Protein AF-A0AA41MBT9-F1 (afdb_monomer_lite)

pLDDT: mean 80.66, std 14.4, range [46.56, 96.38]

Structure (mmCIF, N/CA/C/O backbone):
data_AF-A0AA41MBT9-F1
#
_entry.id   AF-A0AA41MBT9-F1
#
loop_
_atom_site.group_PDB
_atom_site.id
_atom_site.type_symbol
_atom_site.label_atom_id
_atom_site.label_alt_id
_atom_site.label_comp_id
_atom_site.label_asym_id
_atom_site.label_entity_id
_atom_site.label_seq_id
_atom_site.pdbx_PDB_ins_code
_atom_site.Cartn_x
_atom_site.Cartn_y
_atom_site.Cartn_z
_atom_site.occupancy
_atom_site.B_iso_or_equiv
_atom_site.auth_seq_id
_atom_site.auth_comp_id
_atom_site.auth_asym_id
_atom_site.auth_atom_id
_atom_site.pdbx_PDB_model_num
ATOM 1 N N . MET A 1 1 ? 17.322 -4.156 -37.809 1.00 65.44 1 MET A N 1
ATOM 2 C CA . MET A 1 1 ? 17.855 -2.997 -37.051 1.00 65.44 1 MET A CA 1
ATOM 3 C C . MET A 1 1 ? 16.815 -2.404 -36.096 1.00 65.44 1 MET A C 1
ATOM 5 O O . MET A 1 1 ? 17.057 -2.400 -34.897 1.00 65.44 1 MET A O 1
ATOM 9 N N . ILE A 1 2 ? 15.634 -1.997 -36.583 1.00 79.12 2 ILE A N 1
ATOM 10 C CA . ILE A 1 2 ? 14.548 -1.412 -35.764 1.00 79.12 2 ILE A CA 1
ATOM 11 C C . ILE A 1 2 ? 14.106 -2.333 -34.609 1.00 79.12 2 ILE A C 1
ATOM 13 O O . ILE A 1 2 ? 13.967 -1.881 -33.476 1.00 79.12 2 ILE A O 1
ATOM 17 N N . THR A 1 3 ? 13.953 -3.636 -34.855 1.00 88.25 3 THR A N 1
ATOM 18 C CA . THR A 1 3 ? 13.542 -4.621 -33.836 1.00 88.25 3 THR A CA 1
ATOM 19 C C . THR A 1 3 ? 14.539 -4.754 -32.682 1.00 88.25 3 THR A C 1
ATOM 21 O O . THR A 1 3 ? 14.126 -4.848 -31.528 1.00 88.25 3 THR A O 1
ATOM 24 N N . LEU A 1 4 ? 15.843 -4.692 -32.971 1.00 89.81 4 LEU A N 1
ATOM 25 C CA . LEU A 1 4 ? 16.913 -4.762 -31.969 1.00 89.81 4 LEU A CA 1
ATOM 26 C C . LEU A 1 4 ? 16.941 -3.507 -31.089 1.00 89.81 4 LEU A C 1
ATOM 28 O O . LEU A 1 4 ? 17.007 -3.615 -29.867 1.00 89.81 4 LEU A O 1
ATOM 32 N N . ILE A 1 5 ? 16.813 -2.325 -31.701 1.00 90.06 5 ILE A N 1
ATOM 33 C CA . ILE A 1 5 ? 16.754 -1.046 -30.977 1.00 90.06 5 ILE A CA 1
ATOM 34 C C . ILE A 1 5 ? 15.523 -1.013 -30.068 1.00 90.06 5 ILE A C 1
ATOM 36 O O . ILE A 1 5 ? 15.627 -0.702 -28.883 1.00 90.06 5 ILE A O 1
ATOM 40 N N . GLN A 1 6 ? 14.354 -1.398 -30.585 1.00 91.56 6 GLN A N 1
ATOM 41 C CA . GLN A 1 6 ? 13.136 -1.443 -29.782 1.00 91.56 6 GLN A CA 1
ATOM 42 C C . GLN A 1 6 ? 13.234 -2.451 -28.628 1.00 91.56 6 GLN A C 1
ATOM 44 O O . GLN A 1 6 ? 12.792 -2.149 -27.520 1.00 91.56 6 GLN A O 1
ATOM 49 N N . ALA A 1 7 ? 13.808 -3.636 -28.858 1.00 92.75 7 ALA A N 1
ATOM 50 C CA . ALA A 1 7 ? 14.021 -4.628 -27.805 1.00 92.75 7 ALA A CA 1
ATOM 51 C C . ALA A 1 7 ? 14.955 -4.093 -26.709 1.00 92.75 7 ALA A C 1
ATOM 53 O O . ALA A 1 7 ? 14.651 -4.226 -25.521 1.00 92.75 7 ALA A O 1
ATOM 54 N N . TYR A 1 8 ? 16.041 -3.420 -27.099 1.00 95.00 8 TYR A N 1
ATOM 55 C CA . TYR A 1 8 ? 16.961 -2.778 -26.166 1.00 95.00 8 TYR A CA 1
ATOM 56 C C . TYR A 1 8 ? 16.263 -1.714 -25.309 1.00 95.00 8 TYR A C 1
ATOM 58 O O . TYR A 1 8 ? 16.357 -1.757 -24.079 1.00 95.00 8 TYR A O 1
ATOM 66 N N . VAL A 1 9 ? 15.507 -0.806 -25.938 1.00 95.88 9 VAL A N 1
ATOM 67 C CA . VAL A 1 9 ? 14.773 0.265 -25.245 1.00 95.88 9 VAL A CA 1
ATOM 68 C C . VAL A 1 9 ? 13.710 -0.306 -24.303 1.00 95.88 9 VAL A C 1
ATOM 70 O O . VAL A 1 9 ? 13.661 0.093 -23.139 1.00 95.88 9 VAL A O 1
ATOM 73 N N . ARG A 1 10 ? 12.901 -1.282 -24.746 1.00 94.94 10 ARG A N 1
ATOM 74 C CA . ARG A 1 10 ? 11.907 -1.952 -23.881 1.00 94.94 10 ARG A CA 1
ATOM 75 C C . ARG A 1 10 ? 12.576 -2.613 -22.677 1.00 94.94 10 ARG A C 1
ATOM 77 O O . ARG A 1 10 ? 12.135 -2.420 -21.547 1.00 94.94 10 ARG A O 1
ATOM 84 N N . GLY A 1 11 ? 13.681 -3.326 -22.897 1.00 95.69 11 GLY A N 1
ATOM 85 C CA . GLY A 1 11 ? 14.451 -3.936 -21.814 1.00 95.69 11 GLY A CA 1
ATOM 86 C C . GLY A 1 11 ? 15.021 -2.904 -20.836 1.00 95.69 11 GLY A C 1
ATOM 87 O O . GLY A 1 11 ? 15.010 -3.127 -19.626 1.00 95.69 11 GLY A O 1
ATOM 88 N N . TRP A 1 12 ? 15.497 -1.760 -21.335 1.00 96.38 12 TRP A N 1
ATOM 89 C CA . TRP A 1 12 ? 15.989 -0.668 -20.495 1.00 96.38 12 TRP A CA 1
ATOM 90 C C . TRP A 1 12 ? 14.880 -0.068 -19.622 1.00 96.38 12 TRP A C 1
ATOM 92 O O . TRP A 1 12 ? 15.091 0.129 -18.423 1.00 96.38 12 TRP A O 1
ATOM 102 N N . LEU A 1 13 ? 13.687 0.151 -20.184 1.00 94.81 13 LEU A N 1
ATOM 103 C CA . LEU A 1 13 ? 12.525 0.650 -19.443 1.00 94.81 13 LEU A CA 1
ATOM 104 C C . LEU A 1 13 ? 12.102 -0.311 -18.324 1.00 94.81 13 LEU A C 1
ATOM 106 O O . LEU A 1 13 ? 11.904 0.134 -17.191 1.00 94.81 13 LEU A O 1
ATOM 110 N N . GLU A 1 14 ? 12.032 -1.616 -18.603 1.00 92.94 14 GLU A N 1
ATOM 111 C CA . GLU A 1 14 ? 11.674 -2.625 -17.597 1.00 92.94 14 GLU A CA 1
ATOM 112 C C . GLU A 1 14 ? 12.724 -2.737 -16.486 1.00 92.94 14 GLU A C 1
ATOM 114 O O . GLU A 1 14 ? 12.374 -2.757 -15.305 1.00 92.94 14 GLU A O 1
ATOM 119 N N . ARG A 1 15 ? 14.022 -2.700 -16.818 1.00 94.69 15 ARG A N 1
ATOM 120 C CA . ARG A 1 15 ? 15.087 -2.649 -15.800 1.00 94.69 15 ARG A CA 1
ATOM 121 C C . ARG A 1 15 ? 14.970 -1.401 -14.929 1.00 94.69 15 ARG A C 1
ATOM 123 O O . ARG A 1 15 ? 15.064 -1.497 -13.709 1.00 94.69 15 ARG A O 1
ATOM 130 N N . ARG A 1 16 ? 14.715 -0.234 -15.529 1.00 95.12 16 ARG A N 1
ATOM 131 C CA . ARG A 1 16 ? 14.549 1.027 -14.790 1.00 95.12 16 ARG A CA 1
ATOM 132 C C . ARG A 1 16 ? 13.308 1.001 -13.897 1.00 95.12 16 ARG A C 1
ATOM 134 O O . ARG A 1 16 ? 13.350 1.532 -12.790 1.00 95.12 16 ARG A O 1
ATOM 141 N N . ARG A 1 17 ? 12.218 0.368 -14.339 1.00 92.88 17 ARG A N 1
ATOM 142 C CA . ARG A 1 17 ? 11.018 0.135 -13.524 1.00 92.88 17 ARG A CA 1
ATOM 143 C C . ARG A 1 17 ? 11.303 -0.796 -12.349 1.00 92.88 17 ARG A C 1
ATOM 145 O O . ARG A 1 17 ? 10.948 -0.456 -11.224 1.00 92.88 17 ARG A O 1
ATOM 152 N N . LEU A 1 18 ? 11.986 -1.917 -12.585 1.00 92.75 18 LEU A N 1
ATOM 153 C CA . LEU A 1 18 ? 12.370 -2.851 -11.527 1.00 92.75 18 LEU A CA 1
ATOM 154 C C . LEU A 1 18 ? 13.252 -2.173 -10.472 1.00 92.75 18 LEU A C 1
ATOM 156 O O . LEU A 1 18 ? 12.993 -2.326 -9.283 1.00 92.75 18 LEU A O 1
ATOM 160 N N . GLN A 1 19 ? 14.232 -1.369 -10.892 1.00 94.69 19 GLN A N 1
ATOM 161 C CA . GLN A 1 19 ? 15.071 -0.605 -9.966 1.00 94.69 19 GLN A CA 1
ATOM 162 C C . GLN A 1 19 ? 14.241 0.351 -9.099 1.00 94.69 19 GLN A C 1
ATOM 164 O O . GLN A 1 19 ? 14.382 0.337 -7.879 1.00 94.69 19 GLN A O 1
ATOM 169 N N . ARG A 1 20 ? 13.296 1.102 -9.688 1.00 94.81 20 ARG A N 1
ATOM 170 C CA . ARG A 1 20 ? 12.379 1.956 -8.908 1.00 94.81 20 ARG A CA 1
ATOM 171 C C . ARG A 1 20 ? 11.570 1.162 -7.882 1.00 94.81 20 ARG A C 1
ATOM 173 O O . ARG A 1 20 ? 11.456 1.598 -6.739 1.00 94.81 20 ARG A O 1
ATOM 180 N N . LEU A 1 21 ? 11.034 0.002 -8.267 1.00 94.81 21 LEU A N 1
ATOM 181 C CA . LEU A 1 21 ? 10.293 -0.875 -7.354 1.00 94.81 21 LEU A CA 1
ATOM 182 C C . LEU A 1 21 ? 11.168 -1.371 -6.206 1.00 94.81 21 LEU A C 1
ATOM 184 O O . LEU A 1 21 ? 10.720 -1.367 -5.064 1.00 94.81 21 LEU A O 1
ATOM 188 N N . MET A 1 22 ? 12.406 -1.779 -6.494 1.00 95.69 22 MET A N 1
ATOM 189 C CA . MET A 1 22 ? 13.355 -2.217 -5.473 1.00 95.69 22 MET A CA 1
ATOM 190 C C . MET A 1 22 ? 13.658 -1.090 -4.486 1.00 95.69 22 MET A C 1
ATOM 192 O O . MET A 1 22 ? 13.576 -1.317 -3.282 1.00 95.69 22 MET A O 1
ATOM 196 N N . THR A 1 23 ? 13.917 0.128 -4.970 1.00 95.44 23 THR A N 1
ATOM 197 C CA . THR A 1 23 ? 14.128 1.300 -4.110 1.00 95.44 23 THR A CA 1
ATOM 198 C C . THR A 1 23 ? 12.898 1.596 -3.250 1.00 95.44 23 THR A C 1
ATOM 200 O O . THR A 1 23 ? 13.026 1.741 -2.037 1.00 95.44 23 THR A O 1
ATOM 203 N N . LYS A 1 24 ? 11.693 1.623 -3.840 1.00 95.31 24 LYS A N 1
ATOM 204 C CA . LYS A 1 24 ? 10.444 1.876 -3.100 1.00 95.31 24 LYS A CA 1
ATOM 205 C C . LYS A 1 24 ? 10.134 0.788 -2.069 1.00 95.31 24 LYS A C 1
ATOM 207 O O . LYS A 1 24 ? 9.661 1.090 -0.975 1.00 95.31 24 LYS A O 1
ATOM 212 N N . ALA A 1 25 ? 10.441 -0.469 -2.380 1.00 94.81 25 ALA A N 1
ATOM 213 C CA . ALA A 1 25 ? 10.216 -1.591 -1.476 1.00 94.81 25 ALA A CA 1
ATOM 214 C C . ALA A 1 25 ? 10.992 -1.447 -0.156 1.00 94.81 25 ALA A C 1
ATOM 216 O O . ALA A 1 25 ? 10.480 -1.842 0.893 1.00 94.81 25 ALA A O 1
ATOM 217 N N . LEU A 1 26 ? 12.171 -0.816 -0.172 1.00 92.94 26 LEU A N 1
ATOM 218 C CA . LEU A 1 26 ? 12.964 -0.581 1.040 1.00 92.94 26 LEU A CA 1
ATOM 219 C C . LEU A 1 26 ? 12.255 0.336 2.055 1.00 92.94 26 LEU A C 1
ATOM 221 O O . LEU A 1 26 ? 12.516 0.245 3.254 1.00 92.94 26 LEU A O 1
ATOM 225 N N . TYR A 1 27 ? 11.279 1.148 1.626 1.00 90.31 27 TYR A N 1
ATOM 226 C CA . TYR A 1 27 ? 10.418 1.910 2.539 1.00 90.31 27 TYR A CA 1
ATOM 227 C C . TYR A 1 27 ? 9.349 1.058 3.237 1.00 90.31 27 TYR A C 1
ATOM 229 O O . TYR A 1 27 ? 8.613 1.578 4.080 1.00 90.31 27 TYR A O 1
ATOM 237 N N . HIS A 1 28 ? 9.199 -0.221 2.897 1.00 89.88 28 HIS A N 1
ATOM 238 C CA . HIS A 1 28 ? 8.124 -1.072 3.413 1.00 89.88 28 HIS A CA 1
ATOM 239 C C . HIS A 1 28 ? 8.613 -2.392 4.005 1.00 89.88 28 HIS A C 1
ATOM 241 O O . HIS A 1 28 ? 7.933 -2.939 4.871 1.00 89.88 28 HIS A O 1
ATOM 247 N N . GLY A 1 29 ? 9.774 -2.886 3.581 1.00 89.81 29 GLY A N 1
ATOM 248 C CA . GLY A 1 29 ? 10.362 -4.128 4.065 1.00 89.81 29 GLY A CA 1
ATOM 249 C C . GLY A 1 29 ? 11.843 -4.246 3.696 1.00 89.81 29 GLY A C 1
ATOM 250 O O . GLY A 1 29 ? 12.388 -3.360 3.043 1.00 89.81 29 GLY A O 1
ATOM 251 N N . PRO A 1 30 ? 12.511 -5.336 4.102 1.00 92.06 30 PRO A N 1
ATOM 252 C CA . PRO A 1 30 ? 13.950 -5.506 3.896 1.00 92.06 30 PRO A CA 1
ATOM 253 C C . PRO A 1 30 ? 14.336 -5.742 2.427 1.00 92.06 30 PRO A C 1
ATOM 255 O O . PRO A 1 30 ? 15.482 -5.518 2.054 1.00 92.06 30 PRO A O 1
ATOM 258 N N . ASN A 1 31 ? 13.409 -6.223 1.591 1.00 94.00 31 ASN A N 1
ATOM 259 C CA . ASN A 1 31 ? 13.629 -6.464 0.165 1.00 94.00 31 ASN A CA 1
ATOM 260 C C . ASN A 1 31 ? 12.294 -6.540 -0.606 1.00 94.00 31 ASN A C 1
ATOM 262 O O . ASN A 1 31 ? 11.216 -6.639 -0.014 1.00 94.00 31 ASN A O 1
ATOM 266 N N . LEU A 1 32 ? 12.368 -6.536 -1.944 1.00 93.88 32 LEU A N 1
ATOM 267 C CA . LEU A 1 32 ? 11.196 -6.575 -2.830 1.00 93.88 32 LEU A CA 1
ATOM 268 C C . LEU A 1 32 ? 10.337 -7.839 -2.647 1.00 93.88 32 LEU A C 1
ATOM 270 O O . LEU A 1 32 ? 9.113 -7.756 -2.732 1.00 93.88 32 LEU A O 1
ATOM 274 N N . LYS A 1 33 ? 10.949 -8.997 -2.369 1.00 95.44 33 LYS A N 1
ATOM 275 C CA . LYS A 1 33 ? 10.228 -10.267 -2.177 1.00 95.44 33 LYS A CA 1
ATOM 276 C C . LYS A 1 33 ? 9.282 -10.189 -0.978 1.00 95.44 33 LYS A C 1
ATOM 278 O O . LYS A 1 33 ? 8.115 -10.557 -1.105 1.00 95.44 33 LYS A O 1
ATOM 283 N N . GLU A 1 34 ? 9.753 -9.652 0.145 1.00 95.12 34 GLU A N 1
ATOM 284 C CA . GLU A 1 34 ? 8.922 -9.470 1.338 1.00 95.12 34 GLU A CA 1
ATOM 285 C C . GLU A 1 34 ? 7.765 -8.502 1.082 1.00 95.12 34 GLU A C 1
ATOM 287 O O . GLU A 1 34 ? 6.623 -8.778 1.449 1.00 95.12 34 GLU A O 1
ATOM 292 N N . VAL A 1 35 ? 8.014 -7.406 0.365 1.00 95.00 35 VAL A N 1
ATOM 293 C CA . VAL A 1 35 ? 6.961 -6.439 0.021 1.00 95.00 35 VAL A CA 1
ATOM 294 C C . VAL A 1 35 ? 5.924 -7.039 -0.937 1.00 95.00 35 VAL A C 1
ATOM 296 O O . VAL A 1 35 ? 4.722 -6.842 -0.747 1.00 95.00 35 VAL A O 1
ATOM 299 N N . ILE A 1 36 ? 6.353 -7.848 -1.911 1.00 94.88 36 ILE A N 1
ATOM 300 C CA . ILE A 1 36 ? 5.445 -8.616 -2.775 1.00 94.88 36 ILE A CA 1
ATOM 301 C C . ILE A 1 36 ? 4.581 -9.573 -1.945 1.00 94.88 36 ILE A C 1
ATOM 303 O O . ILE A 1 36 ? 3.380 -9.683 -2.197 1.00 94.88 36 ILE A O 1
ATOM 307 N N . ASN A 1 37 ? 5.147 -10.249 -0.942 1.00 94.12 37 ASN A N 1
ATOM 308 C CA . ASN A 1 37 ? 4.386 -11.136 -0.059 1.00 94.12 37 ASN A CA 1
ATOM 309 C C . ASN A 1 37 ? 3.351 -10.366 0.779 1.00 94.12 37 ASN A C 1
ATOM 311 O O . ASN A 1 37 ? 2.211 -10.821 0.908 1.00 94.12 37 ASN A O 1
ATOM 315 N N . MET A 1 38 ? 3.690 -9.170 1.273 1.00 92.38 38 MET A N 1
ATOM 316 C CA . MET A 1 38 ? 2.728 -8.287 1.948 1.00 92.38 38 MET A CA 1
ATOM 317 C C . MET A 1 38 ? 1.557 -7.925 1.025 1.00 92.38 38 MET A C 1
ATOM 319 O O . MET A 1 38 ? 0.393 -8.063 1.414 1.00 92.38 38 MET A O 1
ATOM 323 N N . TYR A 1 39 ? 1.856 -7.506 -0.207 1.00 93.25 39 TYR A N 1
ATOM 324 C CA . TYR A 1 39 ? 0.850 -7.162 -1.212 1.00 93.25 39 TYR A CA 1
ATOM 325 C C . TYR A 1 39 ? -0.025 -8.366 -1.587 1.00 93.25 39 TYR A C 1
ATOM 327 O O . TYR A 1 39 ? -1.255 -8.260 -1.632 1.00 93.25 39 TYR A O 1
ATOM 335 N N . ARG A 1 40 ? 0.581 -9.551 -1.746 1.00 91.12 40 ARG A N 1
ATOM 336 C CA . ARG A 1 40 ? -0.146 -10.811 -1.955 1.00 91.12 40 ARG A CA 1
ATOM 337 C C . ARG A 1 40 ? -1.140 -11.088 -0.836 1.00 91.12 40 ARG A C 1
ATOM 339 O O . ARG A 1 40 ? -2.286 -11.419 -1.125 1.00 91.12 40 ARG A O 1
ATOM 346 N N . GLY A 1 41 ? -0.738 -10.884 0.417 1.00 90.25 41 GLY A N 1
ATOM 347 C CA . GLY A 1 41 ? -1.623 -11.028 1.570 1.00 90.25 41 GLY A CA 1
ATOM 348 C C . GLY A 1 41 ? -2.816 -10.066 1.541 1.00 90.25 41 GLY A C 1
ATOM 349 O O . GLY A 1 41 ? -3.925 -10.456 1.905 1.00 90.25 41 GLY A O 1
ATOM 350 N N . VAL A 1 42 ? -2.625 -8.823 1.081 1.00 87.19 42 VAL A N 1
ATOM 351 C CA . VAL A 1 42 ? -3.726 -7.856 0.909 1.00 87.19 42 VAL A CA 1
ATOM 352 C C . VAL A 1 42 ? -4.716 -8.347 -0.143 1.00 87.19 42 VAL A C 1
ATOM 354 O O . VAL A 1 42 ? -5.907 -8.452 0.151 1.00 87.19 42 VAL A O 1
ATOM 357 N N . ILE A 1 43 ? -4.230 -8.705 -1.334 1.00 88.00 43 ILE A N 1
ATOM 358 C CA . ILE A 1 43 ? -5.083 -9.208 -2.418 1.00 88.00 43 ILE A CA 1
ATOM 359 C C . ILE A 1 43 ? -5.811 -10.483 -1.995 1.00 88.00 43 ILE A C 1
ATOM 361 O O . ILE A 1 43 ? -7.003 -10.611 -2.257 1.00 88.00 43 ILE A O 1
ATOM 365 N N . TYR A 1 44 ? -5.131 -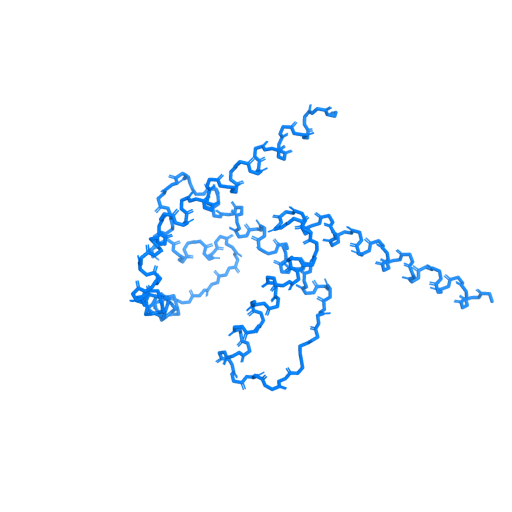11.406 -1.313 1.00 87.00 44 TYR A N 1
ATOM 366 C CA . TYR A 1 44 ? -5.751 -12.627 -0.807 1.00 87.00 44 TYR A CA 1
ATOM 367 C C . TYR A 1 44 ? -6.952 -12.313 0.094 1.00 87.00 44 TYR A C 1
ATOM 369 O O . TYR A 1 44 ? -8.040 -12.839 -0.130 1.00 87.00 44 TYR A O 1
ATOM 377 N N . ARG A 1 45 ? -6.794 -11.395 1.060 1.00 84.31 45 ARG A N 1
ATOM 378 C CA . ARG A 1 45 ? -7.893 -10.979 1.947 1.00 84.31 45 ARG A CA 1
ATOM 379 C C . ARG A 1 45 ? -9.049 -10.335 1.183 1.00 84.31 45 ARG A C 1
ATOM 381 O O . ARG A 1 45 ? -10.201 -10.602 1.512 1.00 84.31 45 ARG A O 1
ATOM 388 N N . ILE A 1 46 ? -8.756 -9.503 0.182 1.00 83.50 46 ILE A N 1
ATOM 389 C CA . ILE A 1 46 ? -9.782 -8.873 -0.665 1.00 83.50 46 ILE A CA 1
ATOM 390 C C . ILE A 1 46 ? -10.541 -9.943 -1.451 1.00 83.50 46 ILE A C 1
ATOM 392 O O . ILE A 1 46 ? -11.763 -10.008 -1.378 1.00 83.50 46 ILE A O 1
ATOM 396 N N . ARG A 1 47 ? -9.823 -10.835 -2.138 1.00 85.44 47 ARG A N 1
ATOM 397 C CA . ARG A 1 47 ? -10.417 -11.920 -2.927 1.00 85.44 47 ARG A CA 1
ATOM 398 C C . ARG A 1 47 ? -11.271 -12.843 -2.073 1.00 85.44 47 ARG A C 1
ATOM 400 O O . ARG A 1 47 ? -12.368 -13.187 -2.489 1.00 85.44 47 ARG A O 1
ATOM 407 N N . TYR A 1 48 ? -10.796 -13.207 -0.885 1.00 84.56 48 TYR A N 1
ATOM 408 C CA . TYR A 1 48 ? -11.555 -14.037 0.044 1.00 84.56 48 TYR A CA 1
ATOM 409 C C . TYR A 1 48 ? -12.880 -13.370 0.439 1.00 84.56 48 TYR A C 1
ATOM 411 O O . TYR A 1 48 ? -13.931 -13.993 0.337 1.00 84.56 48 TYR A O 1
ATOM 419 N N . ARG A 1 49 ? -12.852 -12.079 0.802 1.00 80.12 49 ARG A N 1
ATOM 420 C CA . ARG A 1 49 ? -14.059 -11.307 1.159 1.00 80.12 49 ARG A CA 1
ATOM 421 C C . ARG A 1 49 ? -15.045 -11.148 0.000 1.00 80.12 49 ARG A C 1
ATOM 423 O O . ARG A 1 49 ? -16.237 -11.049 0.247 1.00 80.12 49 ARG A O 1
ATOM 430 N N . LEU A 1 50 ? -14.550 -11.125 -1.236 1.00 83.50 50 LEU A N 1
ATOM 431 C CA . LEU A 1 50 ? -15.366 -11.017 -2.449 1.00 83.50 50 LEU A CA 1
ATOM 432 C C . LEU A 1 50 ? -15.789 -12.380 -3.029 1.00 83.50 50 LEU A C 1
ATOM 434 O O . LEU A 1 50 ? -16.386 -12.419 -4.098 1.00 83.50 50 LEU A O 1
ATOM 438 N N . GLY A 1 51 ? -15.452 -13.503 -2.384 1.00 87.06 51 GLY A N 1
ATOM 439 C CA . GLY A 1 51 ? -15.775 -14.841 -2.895 1.00 87.06 51 GLY A CA 1
ATOM 440 C C . GLY A 1 51 ? -14.956 -15.283 -4.120 1.00 87.06 51 GLY A C 1
ATOM 441 O O . GLY A 1 51 ? -15.304 -16.236 -4.808 1.00 87.06 51 GLY A O 1
ATOM 442 N N . LEU A 1 52 ? -13.832 -14.618 -4.399 1.00 88.94 52 LEU A N 1
ATOM 443 C CA . LEU A 1 52 ? -12.995 -14.824 -5.587 1.00 88.94 52 LEU A CA 1
ATOM 444 C C . LEU A 1 52 ? -11.797 -15.757 -5.325 1.00 88.94 52 LEU A C 1
ATOM 446 O O . LEU A 1 52 ? -10.733 -15.591 -5.925 1.00 88.94 52 LEU A O 1
ATOM 450 N N . TRP A 1 53 ? -11.897 -16.734 -4.419 1.00 82.25 53 TRP A N 1
ATOM 451 C CA . TRP A 1 53 ? -10.740 -17.544 -3.985 1.00 82.25 53 TRP A CA 1
ATOM 452 C C . TRP A 1 53 ? -10.148 -18.450 -5.081 1.00 82.25 53 TRP A C 1
ATOM 454 O O . TRP A 1 53 ? -8.978 -18.820 -4.995 1.00 82.25 53 TRP A O 1
ATOM 464 N N . ARG A 1 54 ? -10.899 -18.746 -6.151 1.00 82.44 54 ARG A N 1
ATOM 465 C CA . ARG A 1 54 ? -10.425 -19.562 -7.288 1.00 82.44 54 ARG A CA 1
ATOM 466 C C . ARG A 1 54 ? -9.737 -18.769 -8.404 1.00 82.44 54 ARG A C 1
ATOM 468 O O . ARG A 1 54 ? -9.151 -19.373 -9.295 1.00 82.44 54 ARG A O 1
ATOM 475 N N . THR A 1 55 ? -9.783 -17.435 -8.384 1.00 84.94 55 THR A N 1
ATOM 476 C CA . THR A 1 55 ? -9.176 -16.628 -9.457 1.00 84.94 55 THR A CA 1
ATOM 477 C C . THR A 1 55 ? -7.644 -16.657 -9.411 1.00 84.94 55 THR A C 1
ATOM 479 O O . THR A 1 55 ? -7.019 -16.667 -8.351 1.00 84.94 55 THR A O 1
ATOM 482 N N . ARG A 1 56 ? -6.980 -16.678 -10.569 1.00 84.06 56 ARG A N 1
ATOM 483 C CA . ARG A 1 56 ? -5.517 -16.569 -10.599 1.00 84.06 56 ARG A CA 1
ATOM 484 C C . ARG A 1 56 ? -5.107 -15.166 -10.153 1.00 84.06 56 ARG A C 1
ATOM 486 O O . ARG A 1 56 ? -5.625 -14.178 -10.661 1.00 84.06 56 ARG A O 1
ATOM 493 N N . GLN A 1 57 ? -4.140 -15.074 -9.243 1.00 80.31 57 GLN A N 1
ATOM 494 C CA . GLN A 1 57 ? -3.534 -13.794 -8.890 1.00 80.31 57 GLN A CA 1
ATOM 495 C C . GLN A 1 57 ? -2.364 -13.494 -9.825 1.00 80.31 57 GLN A C 1
ATOM 497 O O . GLN A 1 57 ? -1.356 -14.202 -9.816 1.00 80.31 57 GLN A O 1
ATOM 502 N N . ILE A 1 58 ? -2.493 -12.425 -10.603 1.00 86.12 58 ILE A N 1
ATOM 503 C CA . ILE A 1 58 ? -1.407 -11.870 -11.410 1.00 86.12 58 ILE A CA 1
ATOM 504 C C . ILE A 1 58 ? -0.866 -10.659 -10.653 1.00 86.12 58 ILE A C 1
ATOM 506 O O . ILE A 1 58 ? -1.634 -9.801 -10.231 1.00 86.12 58 ILE A O 1
ATOM 510 N N . ILE A 1 59 ? 0.449 -10.610 -10.428 1.00 86.25 59 ILE A N 1
ATOM 511 C CA . ILE A 1 59 ? 1.072 -9.417 -9.848 1.00 86.25 59 ILE A CA 1
ATOM 512 C C . ILE A 1 59 ? 1.328 -8.439 -10.979 1.00 86.25 59 ILE A C 1
ATOM 514 O O . ILE A 1 59 ? 2.192 -8.670 -11.823 1.00 86.25 59 ILE A O 1
ATOM 518 N N . ASN A 1 60 ? 0.593 -7.337 -10.958 1.00 90.06 60 ASN A N 1
ATOM 519 C CA . ASN A 1 60 ? 0.869 -6.194 -11.799 1.00 90.06 60 ASN A CA 1
ATOM 520 C C . ASN A 1 60 ? 1.837 -5.258 -11.068 1.00 90.06 60 ASN A C 1
ATOM 522 O O . ASN A 1 60 ? 1.548 -4.758 -9.983 1.00 90.06 60 ASN A O 1
ATOM 526 N N . PHE A 1 61 ? 3.002 -5.011 -11.661 1.00 89.88 61 PHE A N 1
ATOM 527 C CA . PHE A 1 61 ? 4.006 -4.134 -11.067 1.00 89.88 61 PHE A CA 1
ATOM 528 C C . PHE A 1 61 ? 3.566 -2.670 -10.956 1.00 89.88 61 PHE A C 1
ATOM 530 O O . PHE A 1 61 ? 4.075 -1.973 -10.088 1.00 89.88 61 PHE A O 1
ATOM 537 N N . ALA A 1 62 ? 2.634 -2.196 -11.790 1.00 91.38 62 ALA A N 1
ATOM 538 C CA . ALA A 1 62 ? 2.106 -0.834 -11.680 1.00 91.38 62 ALA A CA 1
ATOM 539 C C . ALA A 1 62 ? 1.203 -0.731 -10.452 1.00 91.38 62 ALA A C 1
ATOM 541 O O . ALA A 1 62 ? 1.375 0.166 -9.640 1.00 91.38 62 ALA A O 1
ATOM 542 N N . GLU A 1 63 ? 0.313 -1.708 -10.272 1.00 92.81 63 GLU A N 1
ATOM 543 C CA . GLU A 1 63 ? -0.560 -1.774 -9.098 1.00 92.81 63 GLU A CA 1
ATOM 544 C C . GLU A 1 63 ? 0.233 -1.988 -7.804 1.00 92.81 63 GLU A C 1
ATOM 546 O O . GLU A 1 63 ? -0.118 -1.421 -6.772 1.00 92.81 63 GLU A O 1
ATOM 551 N N . LEU A 1 64 ? 1.318 -2.773 -7.839 1.00 93.88 64 LEU A N 1
ATOM 552 C CA . LEU A 1 64 ? 2.222 -2.919 -6.696 1.00 93.88 64 LEU A CA 1
ATOM 553 C C . LEU A 1 64 ? 2.921 -1.593 -6.366 1.00 93.88 64 LEU A C 1
ATOM 555 O O . LEU A 1 64 ? 3.004 -1.236 -5.192 1.00 93.88 64 LEU A O 1
ATOM 559 N N . GLU A 1 65 ? 3.432 -0.880 -7.377 1.00 94.81 65 GLU A N 1
ATOM 560 C CA . GLU A 1 65 ? 4.057 0.436 -7.194 1.00 94.81 65 GLU A CA 1
ATOM 561 C C . GLU A 1 65 ? 3.074 1.426 -6.571 1.00 94.81 65 GLU A C 1
ATOM 563 O O . GLU A 1 65 ? 3.372 2.044 -5.551 1.00 94.81 65 GLU A O 1
ATOM 568 N N . GLU A 1 66 ? 1.870 1.501 -7.130 1.00 94.25 66 GLU A N 1
ATOM 569 C CA . GLU A 1 66 ? 0.815 2.378 -6.645 1.00 94.25 66 GLU A CA 1
ATOM 570 C C . GLU A 1 66 ? 0.378 2.007 -5.221 1.00 94.25 66 GLU A C 1
ATOM 572 O O . GLU A 1 66 ? 0.181 2.874 -4.370 1.00 94.25 66 GLU A O 1
ATOM 577 N N . TRP A 1 67 ? 0.272 0.711 -4.921 1.00 94.62 67 TRP A N 1
ATOM 578 C CA . TRP A 1 67 ? -0.023 0.236 -3.574 1.00 94.62 67 TRP A CA 1
ATOM 579 C C . TRP A 1 67 ? 1.059 0.649 -2.567 1.00 94.62 67 TRP A C 1
ATOM 581 O O . TRP A 1 67 ? 0.713 1.069 -1.461 1.00 94.62 67 TRP A O 1
ATOM 591 N N . MET A 1 68 ? 2.346 0.571 -2.932 1.00 95.38 68 MET A N 1
ATOM 592 C CA . MET A 1 68 ? 3.451 1.050 -2.091 1.00 95.38 68 MET A CA 1
ATOM 593 C C . MET A 1 68 ? 3.337 2.559 -1.837 1.00 95.38 68 MET A C 1
ATOM 595 O O . MET A 1 68 ? 3.372 2.997 -0.684 1.00 95.38 68 MET A O 1
ATOM 599 N N . ASP A 1 69 ? 3.100 3.344 -2.888 1.00 94.75 69 ASP A N 1
ATOM 600 C CA . ASP A 1 69 ? 2.969 4.800 -2.789 1.00 94.75 69 ASP A CA 1
ATOM 601 C C . ASP A 1 69 ? 1.778 5.198 -1.899 1.00 94.75 69 ASP A C 1
ATOM 603 O O . ASP A 1 69 ? 1.937 5.971 -0.946 1.00 94.75 69 ASP A O 1
ATOM 607 N N . ARG A 1 70 ? 0.600 4.594 -2.117 1.00 92.00 70 ARG A N 1
ATOM 608 C CA . ARG A 1 70 ? -0.593 4.816 -1.281 1.00 92.00 70 ARG A CA 1
ATOM 609 C C . ARG A 1 70 ? -0.349 4.398 0.169 1.00 92.00 70 ARG A C 1
ATOM 611 O O . ARG A 1 70 ? -0.706 5.132 1.090 1.00 92.00 70 ARG A O 1
ATOM 618 N N . LYS A 1 71 ? 0.306 3.254 0.398 1.00 89.94 71 LYS A N 1
ATOM 6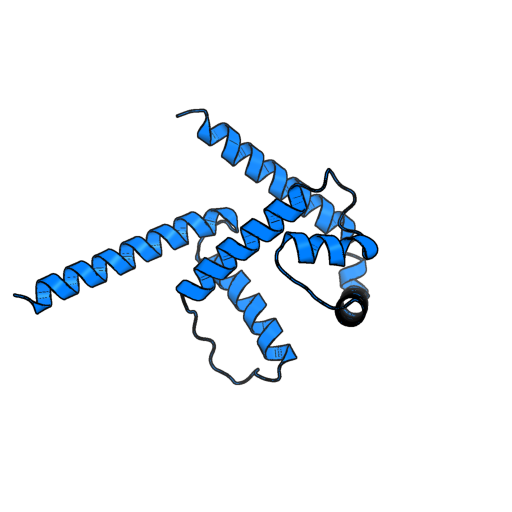19 C CA . LYS A 1 71 ? 0.662 2.788 1.746 1.00 89.94 71 LYS A CA 1
ATOM 620 C C . LYS A 1 71 ? 1.584 3.783 2.454 1.00 89.94 71 LYS A C 1
ATOM 622 O O . LYS A 1 71 ? 1.312 4.136 3.601 1.00 89.94 71 LYS A O 1
ATOM 627 N N . ARG A 1 72 ? 2.642 4.268 1.790 1.00 91.44 72 ARG A N 1
ATOM 628 C CA . ARG A 1 72 ? 3.568 5.266 2.362 1.00 91.44 72 ARG A CA 1
ATOM 629 C C . ARG A 1 72 ? 2.851 6.577 2.674 1.00 91.44 72 ARG A C 1
ATOM 631 O O . ARG A 1 72 ? 3.141 7.204 3.699 1.00 91.44 72 ARG A O 1
ATOM 638 N N . PHE A 1 73 ? 1.924 6.985 1.813 1.00 90.69 73 PHE A N 1
ATOM 639 C CA . PHE A 1 73 ? 1.101 8.167 2.019 1.00 90.69 73 PHE A CA 1
ATOM 640 C C . PHE A 1 73 ? 0.221 8.029 3.270 1.00 90.69 73 PHE A C 1
ATOM 642 O O . PHE A 1 73 ? 0.321 8.869 4.165 1.00 90.69 73 PHE A O 1
ATOM 649 N N . TYR A 1 74 ? -0.535 6.934 3.410 1.00 87.62 74 TYR A N 1
ATOM 650 C CA . TYR A 1 74 ? -1.356 6.672 4.601 1.00 87.62 74 TYR A CA 1
ATOM 651 C C . TYR A 1 74 ? -0.527 6.631 5.887 1.00 87.62 74 TYR A C 1
ATOM 653 O O . TYR A 1 74 ? -0.906 7.251 6.880 1.00 87.62 74 TYR A O 1
ATOM 661 N N . GLU A 1 75 ? 0.634 5.970 5.866 1.00 86.38 75 GLU A N 1
ATOM 662 C CA . GLU A 1 75 ? 1.567 5.936 7.001 1.00 86.38 75 GLU A CA 1
ATOM 663 C C . GLU A 1 75 ? 2.086 7.328 7.369 1.00 86.38 75 GLU A C 1
ATOM 665 O O . GLU A 1 75 ? 2.288 7.640 8.541 1.00 86.38 75 GLU A O 1
ATOM 670 N N . THR A 1 76 ? 2.315 8.183 6.375 1.00 87.56 76 THR A N 1
ATOM 671 C CA . THR A 1 76 ? 2.786 9.550 6.600 1.00 87.56 76 THR A CA 1
ATOM 672 C C . THR A 1 76 ? 1.682 10.436 7.153 1.00 87.56 76 THR A C 1
ATOM 674 O O . THR A 1 76 ? 1.932 11.149 8.119 1.00 87.56 76 THR A O 1
ATOM 677 N N . MET A 1 77 ? 0.465 10.348 6.614 1.00 85.06 77 MET A N 1
ATOM 678 C CA . MET A 1 77 ? -0.699 11.062 7.146 1.00 85.06 77 MET A CA 1
ATOM 679 C C . MET A 1 77 ? -1.036 10.615 8.567 1.00 85.06 77 MET A C 1
ATOM 681 O O . MET A 1 77 ? -1.338 11.443 9.419 1.00 85.06 77 MET A O 1
ATOM 685 N N . PHE A 1 78 ? -0.896 9.320 8.849 1.00 83.62 78 PHE A N 1
ATOM 686 C CA . PHE A 1 78 ? -1.057 8.787 10.196 1.00 83.62 78 PHE A CA 1
ATOM 687 C C . PHE A 1 78 ? 0.019 9.334 11.140 1.00 83.62 78 PHE A C 1
ATOM 689 O O . PHE A 1 78 ? -0.294 9.786 12.232 1.00 83.62 78 PHE A O 1
ATOM 696 N N . ALA A 1 79 ? 1.284 9.359 10.705 1.00 80.31 79 ALA A N 1
ATOM 697 C CA . ALA A 1 79 ? 2.394 9.855 11.517 1.00 80.31 79 ALA A CA 1
ATOM 698 C C . ALA A 1 79 ? 2.337 11.367 11.815 1.00 80.31 79 ALA A C 1
ATOM 700 O O . ALA A 1 79 ? 2.928 11.792 12.803 1.00 80.31 79 ALA A O 1
ATOM 701 N N . LYS A 1 80 ? 1.660 12.171 10.979 1.00 81.31 80 LYS A N 1
ATOM 702 C CA . LYS A 1 80 ? 1.449 13.614 11.216 1.00 81.31 80 LYS A CA 1
ATOM 703 C C . LYS A 1 80 ? 0.528 13.899 12.406 1.00 81.31 80 LYS A C 1
ATOM 705 O O . LYS A 1 80 ? 0.559 15.000 12.939 1.00 81.31 80 LYS A O 1
ATOM 710 N N . ARG A 1 81 ? -0.307 12.937 12.801 1.00 72.88 81 ARG A N 1
ATOM 711 C CA . ARG A 1 81 ? -1.201 13.053 13.955 1.00 72.88 81 ARG A CA 1
ATOM 712 C C . ARG A 1 81 ? -0.394 12.648 15.185 1.00 72.88 81 ARG A C 1
ATOM 714 O O . ARG A 1 81 ? 0.008 11.491 15.302 1.00 72.88 81 ARG A O 1
ATOM 721 N N . GLU A 1 82 ? -0.032 13.634 16.001 1.00 59.38 82 GLU A N 1
ATOM 722 C CA . GLU A 1 82 ? 1.023 13.529 17.010 1.00 59.38 82 GLU A CA 1
ATOM 723 C C . GLU A 1 82 ? 0.934 12.291 17.921 1.00 59.38 82 GLU A C 1
ATOM 725 O O . GLU A 1 82 ? -0.111 11.899 18.431 1.00 59.38 82 GLU A O 1
ATOM 730 N N . CYS A 1 83 ? 2.112 11.697 18.115 1.00 50.03 83 CYS A N 1
ATOM 731 C CA . CYS A 1 83 ? 2.558 10.896 19.250 1.00 50.03 83 CYS A CA 1
ATOM 732 C C . CYS A 1 83 ? 1.515 10.089 20.054 1.00 50.03 83 CYS A C 1
ATOM 734 O O . CYS A 1 83 ? 1.031 10.482 21.108 1.00 50.03 83 CYS A O 1
ATOM 736 N N . CYS A 1 84 ? 1.427 8.806 19.692 1.00 51.00 84 CYS A N 1
ATOM 737 C CA . CYS A 1 84 ? 1.342 7.694 20.653 1.00 51.00 84 CYS A CA 1
ATOM 738 C C . CYS A 1 84 ? -0.033 7.307 21.224 1.00 51.00 84 CYS A C 1
ATOM 740 O O . CYS A 1 84 ? -0.071 6.341 21.988 1.00 51.00 84 CYS A O 1
ATOM 742 N N . GLN A 1 85 ? -1.143 7.929 20.819 1.00 57.34 85 GLN A N 1
ATOM 743 C CA . GLN A 1 85 ? -2.482 7.500 21.273 1.00 57.34 85 GLN A CA 1
ATOM 744 C C . GLN A 1 85 ? -3.235 6.594 20.281 1.00 57.34 85 GLN A C 1
ATOM 746 O O . GLN A 1 85 ? -4.238 5.981 20.640 1.00 57.34 85 GLN A O 1
ATOM 751 N N . GLY A 1 86 ? -2.699 6.409 19.069 1.00 66.31 86 GLY A N 1
ATOM 752 C CA . GLY A 1 86 ? -3.409 5.704 17.999 1.00 66.31 86 GLY A CA 1
ATOM 753 C C . GLY A 1 86 ? -4.476 6.596 17.364 1.00 66.31 86 GLY A C 1
ATOM 754 O O . GLY A 1 86 ? -4.538 7.784 17.652 1.00 66.31 86 GLY A O 1
ATOM 755 N N . LEU A 1 87 ? -5.281 6.032 16.467 1.00 75.00 87 LEU A N 1
ATOM 756 C CA . LEU A 1 87 ? -6.371 6.750 15.805 1.00 75.00 87 LEU A CA 1
ATOM 757 C C . LEU A 1 87 ? -7.692 6.338 16.451 1.00 75.00 87 LEU A C 1
ATOM 759 O O . LEU A 1 87 ? -8.028 5.149 16.448 1.00 75.00 87 LEU A O 1
ATOM 763 N N . GLN A 1 88 ? -8.425 7.295 17.019 1.00 77.44 88 GLN A N 1
ATOM 764 C CA . GLN A 1 88 ? -9.720 7.009 17.630 1.00 77.44 88 GLN A CA 1
ATOM 765 C C . GLN A 1 88 ? -10.791 6.770 16.556 1.00 77.44 88 GLN A C 1
ATOM 767 O O . GLN A 1 88 ? -10.704 7.293 15.443 1.00 77.44 88 GLN A O 1
ATOM 772 N N . ARG A 1 89 ? -11.845 6.009 16.891 1.00 81.38 89 ARG A N 1
ATOM 773 C CA . ARG A 1 89 ? -12.967 5.730 15.968 1.00 81.38 89 ARG A CA 1
ATOM 774 C C . ARG A 1 89 ? -13.595 7.022 15.431 1.00 81.38 89 ARG A C 1
ATOM 776 O O . ARG A 1 89 ? -13.867 7.117 14.239 1.00 81.38 89 ARG A O 1
ATOM 783 N N . SER A 1 90 ? -13.763 8.023 16.294 1.00 83.06 90 SER A N 1
ATOM 784 C CA . SER A 1 90 ? -14.287 9.356 15.957 1.00 83.06 90 SER A CA 1
ATOM 785 C C . SER A 1 90 ? -13.423 10.108 14.936 1.00 83.06 90 SER A C 1
ATOM 787 O O . SER A 1 90 ? -13.926 10.914 14.157 1.00 83.06 90 SER A O 1
ATOM 789 N N . GLU A 1 91 ? -12.122 9.823 14.888 1.00 84.56 91 GLU A N 1
ATOM 790 C CA . GLU A 1 91 ? -11.165 10.506 14.020 1.00 84.56 91 GLU A CA 1
ATOM 791 C C . GLU A 1 91 ? -11.015 9.849 12.642 1.00 84.56 91 GLU A C 1
ATOM 793 O O . GLU A 1 91 ? -10.397 10.445 11.750 1.00 84.56 91 GLU A O 1
ATOM 798 N N . LEU A 1 92 ? -11.577 8.648 12.447 1.00 84.81 92 LEU A N 1
ATOM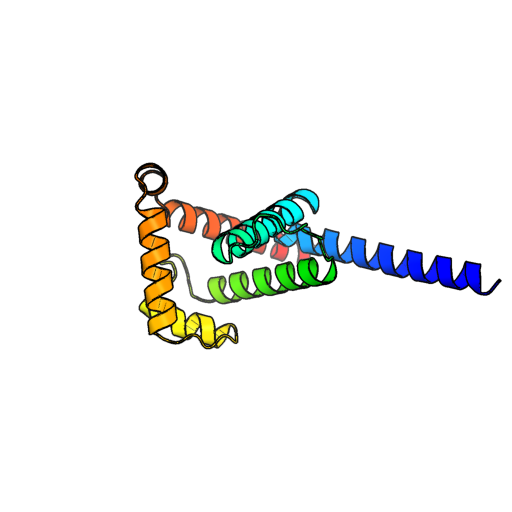 799 C CA . LEU A 1 92 ? -11.446 7.868 11.212 1.00 84.81 92 LEU A CA 1
ATOM 800 C C . LEU A 1 92 ? -11.995 8.607 10.000 1.00 84.81 92 LEU A C 1
ATOM 802 O O . LEU A 1 92 ? -11.319 8.680 8.978 1.00 84.81 92 LEU A O 1
ATOM 806 N N . LEU A 1 93 ? -13.182 9.208 10.107 1.00 89.31 93 LEU A N 1
ATOM 807 C CA . LEU A 1 93 ? -13.753 9.972 8.996 1.00 89.31 93 LEU A CA 1
ATOM 808 C C . LEU A 1 93 ? -12.862 11.151 8.600 1.00 89.31 93 LEU A C 1
ATOM 810 O O . LEU A 1 93 ? -12.650 11.398 7.414 1.00 89.31 93 LEU A O 1
ATOM 814 N N . LYS A 1 94 ? -12.301 11.864 9.584 1.00 89.94 94 LYS A N 1
ATOM 815 C CA . LYS A 1 94 ? -11.357 12.956 9.319 1.00 89.94 94 LYS A CA 1
ATOM 816 C C . LYS A 1 94 ? -10.092 12.423 8.642 1.00 89.94 94 LYS A C 1
ATOM 818 O O . LYS A 1 94 ? -9.611 13.034 7.697 1.00 89.94 94 LYS A O 1
ATOM 823 N N . TYR A 1 95 ? -9.571 11.288 9.107 1.00 87.38 95 TYR A N 1
ATOM 824 C CA . TYR A 1 95 ? -8.388 10.643 8.533 1.00 87.38 95 TYR A CA 1
ATOM 825 C C . TYR A 1 95 ? -8.600 10.210 7.086 1.00 87.38 95 TYR A C 1
ATOM 827 O O . TYR A 1 95 ? -7.766 10.503 6.232 1.00 87.38 95 TYR A O 1
ATOM 835 N N . PHE A 1 96 ? -9.732 9.571 6.790 1.00 89.50 96 PHE A N 1
ATOM 836 C CA . PHE A 1 96 ? -10.064 9.173 5.430 1.00 89.50 96 PHE A CA 1
ATOM 837 C C . PHE A 1 96 ? -10.187 10.384 4.509 1.00 89.50 96 PHE A C 1
ATOM 839 O O . PHE A 1 96 ? -9.574 10.363 3.446 1.00 89.50 96 PHE A O 1
ATOM 846 N N . ARG A 1 97 ? -10.847 11.466 4.947 1.00 91.12 97 ARG A N 1
ATOM 847 C CA . ARG A 1 97 ? -10.942 12.706 4.159 1.00 91.12 97 ARG A CA 1
ATOM 848 C C . ARG A 1 97 ? -9.577 13.298 3.830 1.00 91.12 97 ARG A C 1
ATOM 850 O O . ARG A 1 97 ? -9.317 13.631 2.682 1.00 91.12 97 ARG A O 1
ATOM 857 N N . GLU A 1 98 ? -8.688 13.379 4.814 1.00 90.00 98 GLU A N 1
ATOM 858 C CA . GLU A 1 98 ? -7.310 13.842 4.601 1.00 90.00 98 GLU A CA 1
ATOM 859 C C . GLU A 1 98 ? -6.508 12.919 3.672 1.00 90.00 98 GLU A C 1
ATOM 861 O O . GLU A 1 98 ? -5.560 13.357 3.023 1.00 90.00 98 GLU A O 1
ATOM 866 N N . CYS A 1 99 ? -6.897 11.646 3.588 1.00 87.75 99 CYS A N 1
ATOM 867 C CA . CYS A 1 99 ? -6.326 10.683 2.658 1.00 87.75 99 CYS A CA 1
ATOM 868 C C . CYS A 1 99 ? -7.016 10.659 1.278 1.00 87.75 99 CYS A C 1
ATOM 870 O O . CYS A 1 99 ? -6.650 9.818 0.456 1.00 87.75 99 CYS A O 1
ATOM 872 N N . GLY A 1 100 ? -7.998 11.534 1.024 1.00 90.50 100 GLY A N 1
ATOM 873 C CA . GLY A 1 100 ? -8.762 11.594 -0.229 1.00 90.50 100 GLY A CA 1
ATOM 874 C C . GLY A 1 100 ? -9.899 10.571 -0.346 1.00 90.50 100 GLY A C 1
ATOM 875 O O . GLY A 1 100 ? -10.375 10.311 -1.447 1.00 90.50 100 GLY A O 1
ATOM 876 N N . HIS A 1 101 ? -10.331 9.976 0.769 1.00 91.06 101 HIS A N 1
ATOM 877 C CA . HIS A 1 101 ? -11.404 8.979 0.833 1.00 91.06 101 HIS A CA 1
ATOM 878 C C . HIS A 1 101 ? -12.634 9.512 1.566 1.00 91.06 101 HIS A C 1
ATOM 880 O O . HIS A 1 101 ? -12.520 10.186 2.590 1.00 91.06 101 HIS A O 1
ATOM 886 N N . TYR A 1 102 ? -13.821 9.131 1.094 1.00 93.12 102 TYR A N 1
ATOM 887 C CA . TYR A 1 102 ? -15.096 9.655 1.600 1.00 93.12 102 TYR A CA 1
ATOM 888 C C . TYR A 1 102 ? -16.087 8.539 1.979 1.00 93.12 102 TYR A C 1
ATOM 890 O O . TYR A 1 102 ? -17.175 8.469 1.408 1.00 93.12 102 TYR A O 1
ATOM 898 N N . PRO A 1 103 ? -15.736 7.631 2.910 1.00 90.81 103 PRO A N 1
ATOM 899 C CA . PRO A 1 103 ? -16.676 6.620 3.382 1.00 90.81 103 PRO A CA 1
ATOM 900 C C . PRO A 1 103 ? -17.805 7.248 4.210 1.00 90.81 103 PRO A C 1
ATOM 902 O O . PRO A 1 103 ? -17.622 8.278 4.865 1.00 90.81 103 PRO A O 1
ATOM 905 N N . THR A 1 104 ? -18.966 6.595 4.229 1.00 92.06 104 THR A N 1
ATOM 906 C CA . THR A 1 104 ? -20.070 6.968 5.122 1.00 92.06 104 THR A CA 1
ATOM 907 C C . THR A 1 104 ? -19.790 6.512 6.555 1.00 92.06 104 THR A C 1
ATOM 909 O O . THR A 1 104 ? -19.031 5.568 6.786 1.00 92.06 104 THR A O 1
ATOM 912 N N . GLN A 1 105 ? -20.439 7.144 7.539 1.00 89.75 105 GLN A N 1
ATOM 913 C CA . GLN A 1 105 ? -20.332 6.725 8.942 1.00 89.75 105 GLN A CA 1
ATOM 914 C C . GLN A 1 105 ? -20.736 5.251 9.116 1.00 89.75 105 GLN A C 1
ATOM 916 O O . GLN A 1 105 ? -20.002 4.487 9.732 1.00 89.75 105 GLN A O 1
ATOM 921 N N . LYS A 1 106 ? -21.819 4.823 8.450 1.00 90.00 106 LYS A N 1
ATOM 922 C CA . LYS A 1 106 ? -22.271 3.425 8.428 1.00 90.00 106 LYS A CA 1
ATOM 923 C C . LYS A 1 106 ? -21.178 2.464 7.941 1.00 90.00 106 LYS A C 1
ATOM 925 O O . LYS A 1 106 ? -20.935 1.451 8.584 1.00 90.00 106 LYS A O 1
ATOM 930 N N . GLN A 1 107 ? -20.480 2.796 6.851 1.00 86.75 107 GLN A N 1
ATOM 931 C CA . GLN A 1 107 ? -19.375 1.970 6.343 1.00 86.75 107 GLN A CA 1
ATOM 932 C C . GLN A 1 107 ? -18.216 1.886 7.341 1.00 86.75 107 GLN A C 1
ATOM 934 O O . GLN A 1 107 ? -17.643 0.813 7.533 1.00 86.75 107 GLN A O 1
ATOM 939 N N . VAL A 1 108 ? -17.864 3.004 7.985 1.00 86.56 108 VAL A N 1
ATOM 940 C CA . VAL A 1 108 ? -16.836 3.015 9.036 1.00 86.56 108 VAL A CA 1
ATOM 941 C C . VAL A 1 108 ? -17.259 2.134 10.208 1.00 86.56 108 VAL A C 1
ATOM 943 O O . VAL A 1 108 ? -16.440 1.367 10.714 1.00 86.56 108 VAL A O 1
ATOM 946 N N . ASP A 1 109 ? -18.527 2.201 10.603 1.00 86.06 109 ASP A N 1
ATOM 947 C CA . ASP A 1 109 ? -19.058 1.457 11.737 1.00 86.06 109 ASP A CA 1
ATOM 948 C C . ASP A 1 109 ? -19.080 -0.053 11.488 1.00 86.06 109 ASP A C 1
ATOM 950 O O . ASP A 1 109 ? -18.551 -0.818 12.295 1.00 86.06 109 ASP A O 1
ATOM 954 N N . GLU A 1 110 ? -19.588 -0.475 10.331 1.00 82.94 110 GLU A N 1
ATOM 955 C CA . GLU A 1 110 ? -19.604 -1.880 9.913 1.00 82.94 110 GLU A CA 1
ATOM 956 C C . GLU A 1 110 ? -18.190 -2.480 9.887 1.00 82.94 110 GLU A C 1
ATOM 958 O O . GLU A 1 110 ? -17.953 -3.581 10.398 1.00 82.94 110 GLU A O 1
ATOM 963 N N . TYR A 1 111 ? -17.218 -1.745 9.336 1.00 79.69 111 TYR A N 1
ATOM 964 C CA . TYR A 1 111 ? -15.829 -2.202 9.286 1.00 79.69 111 TYR A CA 1
ATOM 965 C C . TYR A 1 111 ? -15.149 -2.201 10.653 1.00 79.69 111 TYR A C 1
ATOM 967 O O . TYR A 1 111 ? -14.345 -3.097 10.925 1.00 79.69 111 TYR A O 1
ATOM 975 N N . TRP A 1 112 ? -15.444 -1.225 11.512 1.00 81.00 112 TRP A N 1
ATOM 976 C CA . TRP A 1 112 ? -14.907 -1.173 12.869 1.00 81.00 112 TRP A CA 1
ATOM 977 C C . TRP A 1 112 ? -15.390 -2.361 13.703 1.00 81.00 112 TRP A C 1
ATOM 979 O O . TRP A 1 112 ? -14.599 -3.004 14.398 1.00 81.00 112 TRP A O 1
ATOM 989 N N . ASP A 1 113 ? -16.669 -2.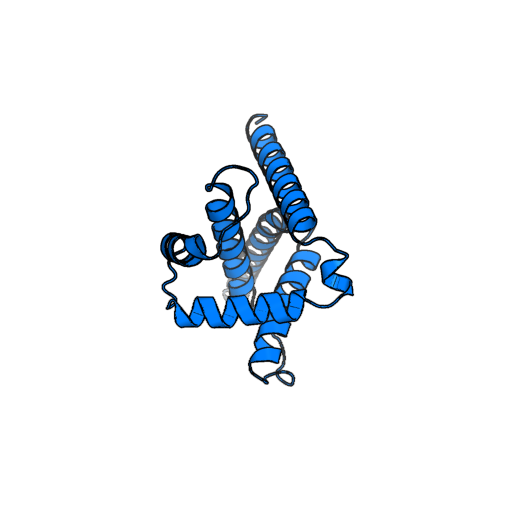709 13.588 1.00 81.62 113 ASP A N 1
ATOM 990 C CA . ASP A 1 113 ? -17.247 -3.844 14.299 1.00 81.62 113 ASP A CA 1
ATOM 991 C C . ASP A 1 113 ? -16.694 -5.171 13.763 1.00 81.62 113 ASP A C 1
ATOM 993 O O . ASP A 1 113 ? -16.337 -6.055 14.546 1.00 81.62 113 ASP A O 1
ATOM 997 N N . LEU A 1 114 ? -16.524 -5.302 12.441 1.00 74.00 114 LEU A N 1
ATOM 998 C CA . LEU A 1 114 ? -15.858 -6.456 11.832 1.00 74.00 114 LEU A CA 1
ATOM 999 C C . LEU A 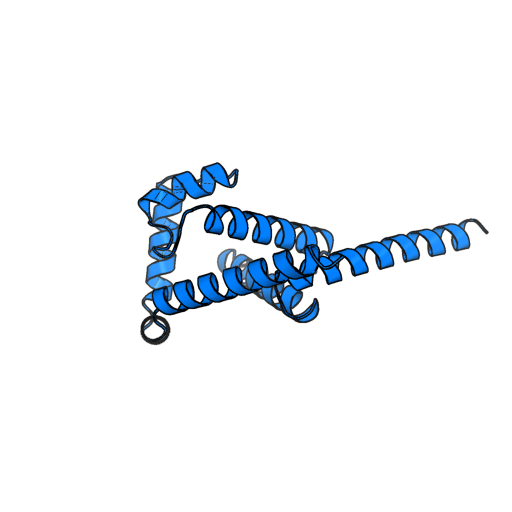1 114 ? -14.404 -6.592 12.313 1.00 74.00 114 LEU A C 1
ATOM 1001 O O . LEU A 1 114 ? -13.974 -7.686 12.679 1.00 74.00 114 LEU A O 1
ATOM 1005 N N . PHE A 1 115 ? -13.648 -5.492 12.339 1.00 70.88 115 PHE A N 1
ATOM 1006 C CA . PHE A 1 115 ? -12.265 -5.470 12.818 1.00 70.88 115 PHE A CA 1
ATOM 1007 C C . PHE A 1 115 ? -12.171 -5.931 14.276 1.00 70.88 115 PHE A C 1
ATOM 1009 O O . PHE A 1 115 ? -11.342 -6.782 14.598 1.00 70.88 115 PHE A O 1
ATOM 1016 N N . ASN A 1 116 ? -13.052 -5.444 15.152 1.00 69.44 116 ASN A N 1
ATOM 1017 C CA . ASN A 1 116 ? -13.064 -5.844 16.560 1.00 69.44 116 ASN A CA 1
ATOM 1018 C C . ASN A 1 116 ? -13.565 -7.272 16.786 1.00 69.44 116 ASN A C 1
ATOM 1020 O O . ASN A 1 116 ? -13.049 -7.942 17.675 1.00 69.44 116 ASN A O 1
ATOM 1024 N N . LYS A 1 117 ? -14.500 -7.780 15.976 1.00 68.81 117 LYS A N 1
ATOM 1025 C CA . LYS A 1 117 ? -14.908 -9.196 16.018 1.00 68.81 117 LYS A CA 1
ATOM 1026 C C . LYS A 1 117 ? -13.745 -10.126 15.664 1.00 68.81 117 LYS A C 1
ATOM 1028 O O . LYS A 1 117 ? -13.516 -11.108 16.362 1.00 68.81 117 LYS A O 1
ATOM 1033 N N . VAL A 1 118 ? -12.967 -9.783 14.635 1.00 62.59 118 VAL A N 1
ATOM 1034 C CA . VAL A 1 118 ? -11.774 -10.548 14.226 1.00 62.59 118 VAL A CA 1
ATOM 1035 C C . VAL A 1 118 ? -10.653 -10.440 15.270 1.00 62.59 118 VAL A C 1
ATOM 1037 O O . VAL A 1 118 ? -10.033 -11.446 15.608 1.00 62.59 118 VAL A O 1
ATOM 1040 N N . ASN A 1 119 ? -10.419 -9.254 15.841 1.00 55.25 119 ASN A N 1
ATOM 1041 C CA . ASN A 1 119 ? -9.409 -9.050 16.891 1.00 55.25 119 ASN A CA 1
ATOM 1042 C C . ASN A 1 119 ? -9.851 -9.518 18.287 1.00 55.25 119 ASN A C 1
ATOM 1044 O O . ASN A 1 119 ? -9.017 -9.663 19.178 1.00 55.25 119 ASN A O 1
ATOM 1048 N N . GLY A 1 120 ? -11.144 -9.780 18.487 1.00 50.66 120 GLY A N 1
ATOM 1049 C CA . GLY A 1 120 ? -11.710 -10.353 19.708 1.00 50.66 120 GLY A CA 1
ATOM 1050 C C . GLY A 1 120 ? -11.315 -11.813 19.941 1.00 50.66 120 GLY A C 1
ATOM 1051 O O . GLY A 1 120 ? -11.576 -12.339 21.023 1.00 50.66 120 GLY A O 1
ATOM 1052 N N . HIS A 1 121 ? -10.652 -12.450 18.968 1.00 50.62 121 HIS A N 1
ATOM 1053 C CA . HIS A 1 121 ? -10.096 -13.793 19.088 1.00 50.62 121 HIS A CA 1
ATOM 1054 C C . HIS A 1 121 ? -9.076 -13.847 20.250 1.00 50.62 121 HIS A C 1
ATOM 1056 O O . HIS A 1 121 ? -8.139 -13.043 20.262 1.00 50.62 121 HIS A O 1
ATOM 1062 N N . PRO A 1 122 ? -9.187 -14.787 21.211 1.00 53.72 122 PRO A N 1
ATOM 1063 C CA . PRO A 1 122 ? -8.368 -14.810 22.435 1.00 53.72 122 PRO A CA 1
ATOM 1064 C C . PRO A 1 122 ? -6.852 -14.753 22.189 1.00 53.72 122 PRO A C 1
ATOM 1066 O O . PRO A 1 122 ? -6.106 -14.137 22.949 1.00 53.72 122 PRO A O 1
ATOM 1069 N N . ILE A 1 123 ? -6.406 -15.358 21.087 1.00 51.66 123 ILE A N 1
ATOM 1070 C CA . ILE A 1 123 ? -5.004 -15.393 20.643 1.00 51.66 123 ILE A CA 1
ATOM 1071 C C . ILE A 1 123 ? -4.515 -14.000 20.201 1.00 51.66 123 ILE A C 1
ATOM 1073 O O . ILE A 1 123 ? -3.401 -13.608 20.537 1.00 51.66 123 ILE A O 1
ATOM 1077 N N . ILE A 1 124 ? -5.357 -13.224 19.510 1.00 46.56 124 ILE A N 1
ATOM 1078 C CA . ILE A 1 124 ? -5.033 -11.866 19.040 1.00 46.56 124 ILE A CA 1
ATOM 1079 C C . ILE A 1 124 ? -5.197 -10.845 20.177 1.00 46.56 124 ILE A C 1
ATOM 1081 O O . ILE A 1 124 ? -4.398 -9.925 20.276 1.00 46.56 124 ILE A O 1
ATOM 1085 N N . LYS A 1 125 ? -6.136 -11.049 21.114 1.00 47.28 125 LYS A N 1
ATOM 1086 C CA . LYS A 1 125 ? -6.221 -10.267 22.365 1.00 47.28 125 LYS A CA 1
ATOM 1087 C C . LYS A 1 125 ? -4.965 -10.392 23.239 1.00 47.28 125 LYS A C 1
ATOM 1089 O O . LYS A 1 125 ? -4.542 -9.394 23.820 1.00 47.28 125 LYS A O 1
ATOM 1094 N N . ARG A 1 126 ? -4.363 -11.590 23.331 1.00 48.19 126 ARG A N 1
ATOM 1095 C CA . ARG A 1 126 ? -3.079 -11.806 24.037 1.00 48.19 126 ARG A CA 1
ATOM 1096 C C . ARG A 1 126 ? -1.928 -11.042 23.378 1.00 48.19 126 ARG A C 1
ATOM 1098 O O . ARG A 1 126 ? -1.068 -10.517 24.079 1.00 48.19 126 ARG A O 1
ATOM 1105 N N . ALA A 1 127 ? -1.945 -10.911 22.053 1.00 51.66 127 ALA A N 1
ATOM 1106 C CA . ALA A 1 127 ? -1.081 -9.992 21.322 1.00 51.66 127 ALA A CA 1
ATOM 1107 C C . ALA A 1 127 ? -1.652 -8.567 21.409 1.00 51.66 127 ALA A C 1
ATOM 1109 O O . ALA A 1 127 ? -2.223 -8.073 20.445 1.00 51.66 127 ALA A O 1
ATOM 1110 N N . ASN A 1 128 ? -1.538 -7.923 22.579 1.00 54.47 128 ASN A N 1
ATOM 1111 C CA . ASN A 1 128 ? -2.093 -6.593 22.860 1.00 54.47 128 ASN A CA 1
ATOM 1112 C C . ASN A 1 128 ? -1.892 -5.638 21.664 1.00 54.47 128 ASN A C 1
ATOM 1114 O O . ASN A 1 128 ? -0.803 -5.117 21.435 1.00 54.47 128 ASN A O 1
ATOM 1118 N N . ILE A 1 129 ? -2.939 -5.431 20.862 1.00 58.06 129 ILE A N 1
ATOM 1119 C CA . ILE A 1 129 ? -2.802 -4.791 19.550 1.00 58.06 129 ILE A CA 1
ATOM 1120 C C . ILE A 1 129 ? -2.452 -3.303 19.666 1.00 58.06 129 ILE A C 1
ATOM 1122 O O . ILE A 1 129 ? -1.860 -2.735 18.752 1.00 58.06 129 ILE A O 1
ATOM 1126 N N . GLN A 1 130 ? -2.721 -2.686 20.823 1.00 51.31 130 GLN A N 1
ATOM 1127 C CA . GLN A 1 130 ? -2.195 -1.363 21.162 1.00 51.31 130 GLN A CA 1
ATOM 1128 C C . GLN A 1 130 ? -0.685 -1.405 21.409 1.00 51.31 130 GLN A C 1
ATOM 1130 O O . GLN A 1 130 ? 0.021 -0.498 20.978 1.00 51.31 130 GLN A O 1
ATOM 1135 N N . LEU A 1 131 ? -0.169 -2.450 22.063 1.00 53.88 131 LEU A N 1
ATOM 1136 C CA . LEU A 1 131 ? 1.272 -2.673 22.217 1.00 53.88 131 LEU A CA 1
ATOM 1137 C C . LEU A 1 131 ? 1.932 -2.889 20.850 1.00 53.88 131 LEU A C 1
ATOM 1139 O O . LEU A 1 131 ? 2.941 -2.254 20.555 1.00 53.88 131 LEU A O 1
ATOM 1143 N N . VAL A 1 132 ? 1.322 -3.704 19.983 1.00 55.66 132 VAL A N 1
ATOM 1144 C CA . VAL A 1 132 ? 1.779 -3.904 18.597 1.00 55.66 132 VAL A CA 1
ATOM 1145 C C . VAL A 1 132 ? 1.738 -2.585 17.823 1.00 55.66 132 VAL A C 1
ATOM 1147 O O . VAL A 1 132 ? 2.721 -2.226 17.183 1.00 55.66 132 VAL A O 1
ATOM 1150 N N . GLY A 1 133 ? 0.660 -1.807 17.940 1.00 56.78 133 GLY A N 1
ATOM 1151 C CA . GLY A 1 133 ? 0.543 -0.479 17.333 1.00 56.78 133 GLY A CA 1
ATOM 1152 C C . GLY A 1 133 ? 1.620 0.496 17.820 1.00 56.78 133 GLY A C 1
ATOM 1153 O O . GLY A 1 133 ? 2.237 1.185 17.009 1.00 56.78 133 GLY A O 1
ATOM 1154 N N . LYS A 1 134 ? 1.919 0.506 19.126 1.00 58.97 134 LYS A N 1
ATOM 1155 C CA . LYS A 1 134 ? 3.002 1.305 19.726 1.00 58.97 134 LYS A CA 1
ATOM 1156 C C . LYS A 1 134 ? 4.382 0.869 19.224 1.00 58.97 134 LYS A C 1
ATOM 1158 O O . LYS A 1 134 ? 5.200 1.728 18.893 1.00 58.97 134 LYS A O 1
ATOM 1163 N N . LEU A 1 135 ? 4.633 -0.437 19.126 1.00 59.03 135 LEU A N 1
ATOM 1164 C CA . LEU A 1 135 ? 5.886 -1.002 18.612 1.00 59.03 135 LEU A CA 1
ATOM 1165 C C . LEU A 1 135 ? 6.082 -0.692 17.125 1.00 59.03 135 LEU A C 1
ATOM 1167 O O . LEU A 1 135 ? 7.158 -0.252 16.726 1.00 59.03 135 LEU A O 1
ATOM 1171 N N . VAL A 1 136 ? 5.032 -0.837 16.315 1.00 58.59 136 VAL A N 1
ATOM 1172 C CA . VAL A 1 136 ? 5.046 -0.480 14.891 1.00 58.59 136 VAL A CA 1
ATOM 1173 C C . VAL A 1 136 ? 5.278 1.022 14.720 1.00 58.59 136 VAL A C 1
ATOM 1175 O O . VAL A 1 136 ? 6.144 1.414 13.942 1.00 58.59 136 VAL A O 1
ATOM 1178 N N . ALA A 1 137 ? 4.594 1.875 15.488 1.00 58.31 137 ALA A N 1
ATOM 1179 C CA . ALA A 1 137 ? 4.808 3.322 15.452 1.00 58.31 137 ALA A CA 1
ATOM 1180 C C . ALA A 1 137 ? 6.240 3.715 15.861 1.00 58.31 137 ALA A C 1
ATOM 1182 O O . ALA A 1 137 ? 6.846 4.581 15.228 1.00 58.31 137 ALA A O 1
ATOM 1183 N N . ARG A 1 138 ? 6.812 3.064 16.886 1.00 62.97 138 ARG A N 1
ATOM 1184 C CA . ARG A 1 138 ? 8.223 3.233 17.273 1.00 62.97 138 ARG A CA 1
ATOM 1185 C C . ARG A 1 138 ? 9.161 2.815 16.135 1.00 62.97 138 ARG A C 1
ATOM 1187 O O . ARG A 1 138 ? 9.989 3.623 15.729 1.00 62.97 138 ARG A O 1
ATOM 1194 N N . SER A 1 139 ? 8.973 1.627 15.564 1.00 62.44 139 SER A N 1
ATOM 1195 C CA . SER A 1 139 ? 9.790 1.119 14.453 1.00 62.44 139 SER A CA 1
ATOM 1196 C C . SER A 1 139 ? 9.730 2.026 13.213 1.00 62.44 139 SER A C 1
ATOM 1198 O O . SER A 1 139 ? 10.756 2.321 12.596 1.00 62.44 139 SER A O 1
ATOM 1200 N N . ILE A 1 140 ? 8.541 2.539 12.867 1.00 63.78 140 ILE A N 1
ATOM 1201 C CA . ILE A 1 140 ? 8.358 3.507 11.774 1.00 63.78 140 ILE A CA 1
ATOM 1202 C C . ILE A 1 140 ? 9.123 4.804 12.064 1.00 63.78 140 ILE A C 1
ATOM 1204 O O . ILE A 1 140 ? 9.815 5.302 11.176 1.00 63.78 140 ILE A O 1
ATOM 1208 N N . ARG A 1 141 ? 9.035 5.344 13.288 1.00 68.94 141 ARG A N 1
ATOM 1209 C CA . ARG A 1 141 ? 9.773 6.555 13.686 1.00 68.94 141 ARG A CA 1
ATOM 1210 C C . ARG A 1 141 ? 11.281 6.364 13.607 1.00 68.94 141 ARG A C 1
ATOM 1212 O O . ARG A 1 141 ? 11.952 7.179 12.989 1.00 68.94 141 ARG A O 1
ATOM 1219 N N . GLU A 1 142 ? 11.807 5.279 14.165 1.00 69.75 142 GLU A N 1
ATOM 1220 C CA . GLU A 1 142 ? 13.243 4.968 14.129 1.00 69.75 142 GLU A CA 1
ATOM 1221 C C . GLU A 1 142 ? 13.766 4.816 12.697 1.00 69.75 142 GLU A C 1
ATOM 1223 O O . GLU A 1 142 ? 14.881 5.223 12.375 1.00 69.75 142 GLU A O 1
ATOM 1228 N N . ARG A 1 143 ? 12.961 4.233 11.807 1.00 73.31 143 ARG A N 1
ATOM 1229 C CA . ARG A 1 143 ? 13.299 4.116 10.387 1.00 73.31 143 ARG A CA 1
ATOM 1230 C C . ARG A 1 143 ? 13.303 5.473 9.686 1.00 73.31 143 ARG A C 1
ATOM 1232 O O . ARG A 1 143 ? 14.271 5.772 8.997 1.00 73.31 143 ARG A O 1
ATOM 1239 N N . LYS A 1 144 ? 12.288 6.314 9.917 1.00 67.56 144 LYS A N 1
ATOM 1240 C CA . LYS A 1 144 ? 12.249 7.684 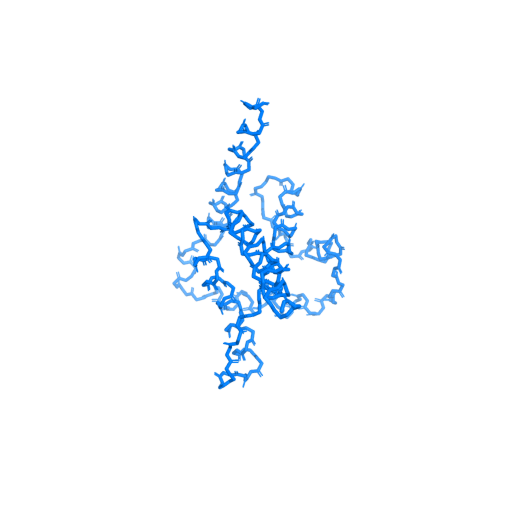9.377 1.00 67.56 144 LYS A CA 1
ATOM 1241 C C . LYS A 1 144 ? 13.404 8.545 9.894 1.00 67.56 144 LYS A C 1
ATOM 1243 O O . LYS A 1 144 ? 13.987 9.286 9.114 1.00 67.56 144 LYS A O 1
ATOM 1248 N N . MET A 1 145 ? 13.768 8.417 11.171 1.00 70.19 145 MET A N 1
ATOM 1249 C CA . MET A 1 145 ? 14.925 9.121 11.733 1.00 70.19 145 MET A CA 1
ATOM 1250 C C . MET A 1 145 ? 16.226 8.680 11.059 1.00 70.19 145 MET A C 1
ATOM 1252 O O . MET A 1 145 ? 17.004 9.523 10.631 1.00 70.19 145 MET A O 1
ATOM 1256 N N . ARG A 1 146 ? 16.434 7.373 10.865 1.00 74.56 146 ARG A N 1
ATOM 1257 C CA . ARG A 1 146 ? 17.605 6.864 10.129 1.00 74.56 146 ARG A CA 1
ATOM 1258 C C . ARG A 1 146 ? 17.654 7.340 8.676 1.00 74.56 146 ARG A C 1
ATOM 1260 O O . ARG A 1 146 ? 18.730 7.688 8.203 1.00 74.56 146 ARG A O 1
ATOM 1267 N N . GLU A 1 147 ? 16.514 7.361 7.983 1.00 71.62 147 GLU A N 1
ATOM 1268 C CA . GLU A 1 147 ? 16.397 7.916 6.624 1.00 71.62 147 GLU A CA 1
ATOM 1269 C C . GLU A 1 147 ? 16.791 9.407 6.600 1.00 71.62 147 GLU A C 1
ATOM 1271 O O . GLU A 1 147 ? 17.571 9.815 5.743 1.00 71.62 147 GLU A O 1
ATOM 1276 N N . TYR A 1 148 ? 16.315 10.200 7.568 1.00 69.50 148 TYR A N 1
ATOM 1277 C CA . TYR A 1 148 ? 16.623 11.629 7.683 1.00 69.50 148 TYR A CA 1
ATOM 1278 C C . TYR A 1 148 ? 18.116 11.897 7.917 1.00 69.50 148 TYR A C 1
ATOM 1280 O O . TYR A 1 148 ? 18.714 12.677 7.180 1.00 69.50 148 TYR A O 1
ATOM 1288 N N . TYR A 1 149 ? 18.745 11.233 8.890 1.00 73.88 149 TYR A N 1
ATOM 1289 C CA . TYR A 1 149 ? 20.164 11.467 9.187 1.00 73.88 149 TYR A CA 1
ATOM 1290 C C . TYR A 1 149 ? 21.086 11.018 8.046 1.00 73.88 149 TYR A C 1
ATOM 1292 O O . TYR A 1 149 ? 21.971 11.778 7.669 1.00 73.88 149 TYR A O 1
ATOM 1300 N N . LYS A 1 150 ? 20.811 9.873 7.401 1.00 77.12 150 LYS A N 1
ATOM 1301 C CA . LYS A 1 150 ? 21.557 9.441 6.202 1.00 77.12 150 LYS A CA 1
ATOM 1302 C C . LYS A 1 150 ? 21.494 10.444 5.051 1.00 77.12 150 LYS A C 1
ATOM 1304 O O . LYS A 1 150 ? 22.428 10.524 4.268 1.00 77.12 150 LYS A O 1
ATOM 1309 N N . SER A 1 151 ? 20.394 11.187 4.926 1.00 73.50 151 SER A N 1
ATOM 1310 C CA . SER A 1 151 ? 20.238 12.199 3.874 1.00 73.50 151 SER A CA 1
ATOM 1311 C C . SER A 1 151 ? 20.989 13.511 4.141 1.00 73.50 151 SER A C 1
ATOM 1313 O O . SER A 1 151 ? 21.036 14.348 3.248 1.00 73.50 151 SER A O 1
ATOM 1315 N N . ARG A 1 152 ? 21.557 13.704 5.345 1.00 67.00 152 ARG A N 1
ATOM 1316 C CA . ARG A 1 152 ? 22.332 14.901 5.734 1.00 67.00 152 ARG A CA 1
ATOM 1317 C C . ARG A 1 152 ? 23.848 14.680 5.762 1.00 67.00 152 ARG A C 1
ATOM 1319 O O . ARG A 1 152 ? 24.576 15.640 5.968 1.00 67.00 152 ARG A O 1
ATOM 1326 N N . GLU A 1 153 ? 24.307 13.440 5.602 1.00 65.75 153 GLU A N 1
ATOM 1327 C CA . GLU A 1 153 ? 25.733 13.078 5.526 1.00 65.75 153 GLU A CA 1
ATOM 1328 C C . GLU A 1 153 ? 26.280 13.096 4.081 1.00 65.75 153 GLU A C 1
ATOM 1330 O O . GLU A 1 153 ? 27.405 12.657 3.849 1.00 65.75 153 GLU A O 1
ATOM 1335 N N . VAL A 1 154 ? 25.491 13.588 3.116 1.00 50.81 154 VAL A N 1
ATOM 1336 C CA . VAL A 1 154 ? 25.858 13.755 1.697 1.00 50.81 154 VAL A CA 1
ATOM 1337 C C . VAL A 1 154 ? 25.962 15.233 1.361 1.00 50.81 154 VAL A C 1
ATOM 1339 O O . VAL A 1 154 ? 25.052 15.980 1.789 1.00 50.81 154 VAL A O 1
#

Radius of gyration: 19.53 Å; chains: 1; bounding box: 48×34×61 Å

Secondary structure (DSSP, 8-state):
-HHHHHHHHHHHHHHHHHHHHHHHHTTTSSSHHHHHHHHHHHHHHHHHHTT-TTSPPP--HHHHHHHHHHHHHHHHHHHTS-TTS---GGGHHHHHHHTT----HHHHHHHHHHHHHHHTSHHHHHS-HHHHHHHHHHHHHHHHHHHHHHTT--

Foldseek 3Di:
DVVVVVVVVVVVVVVVLVVVLQVLCVLPDPGNVVLVVVVVVVVCVVCVVVVNNPDDDDDDSVVSSVVSVLVVVLVVLQPVPDDQPGADLVCVQVSCVVSVHHDDNVVSVVVVVVVCVVCVPPVNVVVVVSVVVRVVSVVSVVVVVVVVVVVVVD

Organism: Sciurus carolinensis (NCBI:txid30640)

Sequence (154 aa):
MITLIQAYVRGWLERRRLQRLMTKALYHGPNLKEVINMYRGVIYRIRYRLGLWRTRQIINFAELEEWMDRKRFYETMFAKRECCQGLQRSELLKYFRECGHYPTQKQVDEYWDLFNKVNGHPIIKRANIQLVGKLVARSIRERKMREYYKSREV